Protein AF-A0A7C3A3N2-F1 (afdb_monomer_lite)

Foldseek 3Di:
DDDPPPPDDPVRVVVVVLVVCCVPVNDVVSVVVVVVVVVVCCVPVNDVVVVVVVVVVVVVCCVVPNPVVVVVVLVVVLVVCCVVPNDVRSVVVVVVVVVVVVVVVVPPD

Radius of gyration: 20.02 Å; chains: 1; bounding box: 63×30×49 Å

Structure (mmCIF, N/CA/C/O backbone):
data_AF-A0A7C3A3N2-F1
#
_entry.id   AF-A0A7C3A3N2-F1
#
loop_
_atom_site.group_PDB
_atom_site.id
_atom_site.type_symbol
_atom_site.label_atom_id
_atom_site.label_alt_id
_atom_site.label_comp_id
_atom_site.label_asym_id
_atom_site.label_entity_id
_atom_site.label_seq_id
_atom_site.pdbx_PDB_ins_code
_atom_site.Cartn_x
_atom_site.Cartn_y
_atom_site.Cartn_z
_atom_site.occupancy
_atom_site.B_iso_or_equiv
_atom_site.auth_seq_id
_atom_site.auth_comp_id
_atom_site.auth_asym_id
_atom_site.auth_atom_id
_atom_site.pdbx_PDB_model_num
ATOM 1 N N . MET A 1 1 ? -41.240 10.732 15.169 1.00 37.53 1 MET A N 1
ATOM 2 C CA . MET A 1 1 ? -40.196 11.043 14.169 1.00 37.53 1 MET A CA 1
ATOM 3 C C . MET A 1 1 ? -39.152 9.941 14.247 1.00 37.53 1 MET A C 1
ATOM 5 O O . MET A 1 1 ? -38.375 9.921 15.187 1.00 37.53 1 MET A O 1
ATOM 9 N N . THR A 1 2 ? -39.209 8.951 13.359 1.00 40.84 2 THR A N 1
ATOM 10 C CA . THR A 1 2 ? -38.221 7.863 13.309 1.00 40.84 2 THR A CA 1
ATOM 11 C C . THR A 1 2 ? -36.998 8.349 12.544 1.00 40.84 2 THR A C 1
ATOM 13 O O . THR A 1 2 ? -37.073 8.581 11.338 1.00 40.84 2 THR A O 1
ATOM 16 N N . GLU A 1 3 ? -35.891 8.550 13.258 1.00 51.66 3 GLU A N 1
ATOM 17 C CA . GLU A 1 3 ? -34.593 8.871 12.670 1.00 51.66 3 GLU A CA 1
ATOM 18 C C . GLU A 1 3 ? -34.197 7.795 11.656 1.00 51.66 3 GLU A C 1
ATOM 20 O O . GLU A 1 3 ? -33.979 6.629 11.994 1.00 51.66 3 GLU A O 1
ATOM 25 N N . GLN A 1 4 ? -34.094 8.204 10.395 1.00 51.56 4 GLN A N 1
ATOM 26 C CA . GLN A 1 4 ? -33.453 7.430 9.345 1.00 51.56 4 GLN A CA 1
ATOM 27 C C . GLN A 1 4 ? -31.971 7.303 9.715 1.00 51.56 4 GLN A C 1
ATOM 29 O O . GLN A 1 4 ? -31.167 8.188 9.418 1.00 51.56 4 GLN A O 1
ATOM 34 N N . LYS A 1 5 ? -31.592 6.216 10.398 1.00 56.72 5 LYS A N 1
ATOM 35 C CA . LYS A 1 5 ? -30.185 5.827 10.536 1.00 56.72 5 LYS A CA 1
ATOM 36 C C . LYS A 1 5 ? -29.648 5.605 9.127 1.00 56.72 5 LYS A C 1
ATOM 38 O O . LYS A 1 5 ? -29.885 4.553 8.542 1.00 56.72 5 LYS A O 1
ATOM 43 N N . GLY A 1 6 ? -28.963 6.609 8.579 1.00 61.38 6 GLY A N 1
ATOM 44 C CA . GLY A 1 6 ? -28.327 6.522 7.270 1.00 61.38 6 GLY A CA 1
ATOM 45 C C . GLY A 1 6 ? -27.503 5.240 7.197 1.00 61.38 6 GLY A C 1
ATOM 46 O O . GLY A 1 6 ? -26.583 5.041 7.994 1.00 61.38 6 GLY A O 1
ATOM 47 N N . THR A 1 7 ? -27.883 4.337 6.297 1.00 77.31 7 THR A N 1
ATOM 48 C CA . THR A 1 7 ? -27.231 3.041 6.106 1.00 77.31 7 THR A CA 1
ATOM 49 C C . THR A 1 7 ? -25.805 3.269 5.626 1.00 77.31 7 THR A C 1
ATOM 51 O O . THR A 1 7 ? -25.560 3.496 4.444 1.00 77.31 7 THR A O 1
ATOM 54 N N . MET A 1 8 ? -24.862 3.249 6.564 1.00 86.06 8 MET A N 1
ATOM 55 C CA . MET A 1 8 ? -23.437 3.372 6.285 1.00 86.06 8 MET A CA 1
ATOM 56 C C . MET A 1 8 ? -22.946 2.136 5.533 1.00 86.06 8 MET A C 1
ATOM 58 O O . MET A 1 8 ? -23.219 1.004 5.937 1.00 86.06 8 MET A O 1
ATOM 62 N N . THR A 1 9 ? -22.175 2.333 4.466 1.00 91.38 9 THR A N 1
ATOM 63 C CA . THR A 1 9 ? -21.556 1.211 3.753 1.00 91.38 9 THR A CA 1
ATOM 64 C C . THR A 1 9 ? -20.428 0.586 4.581 1.00 91.38 9 THR A C 1
ATOM 66 O O . THR A 1 9 ? -19.749 1.262 5.355 1.00 91.38 9 THR A O 1
ATOM 69 N N . VAL A 1 10 ? -20.135 -0.702 4.364 1.00 91.56 10 VAL A N 1
ATOM 70 C CA . VAL A 1 10 ? -18.993 -1.389 5.010 1.00 91.56 10 VAL A CA 1
ATOM 71 C C . VAL A 1 10 ? -17.675 -0.643 4.76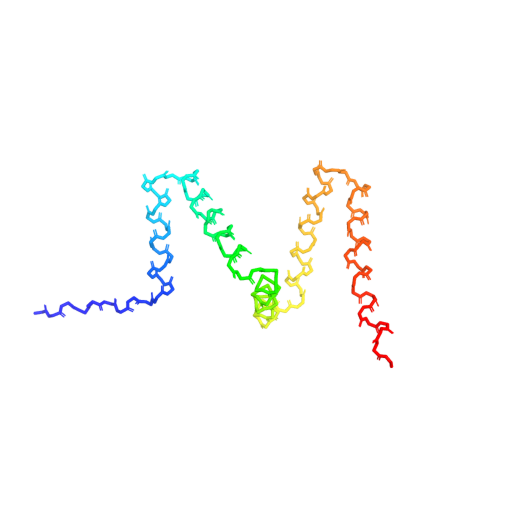1 1.00 91.56 10 VAL A C 1
ATOM 73 O O . VAL A 1 10 ? -16.820 -0.540 5.642 1.00 91.56 10 VAL A O 1
ATOM 76 N N . ARG A 1 11 ? -17.521 -0.064 3.565 1.00 87.75 11 ARG A N 1
ATOM 77 C CA . ARG A 1 11 ? -16.346 0.729 3.194 1.00 87.75 11 ARG A CA 1
ATOM 78 C C . ARG A 1 11 ? -16.232 2.009 4.021 1.00 87.75 11 ARG A C 1
ATOM 80 O O . ARG A 1 11 ? -15.132 2.354 4.455 1.00 87.75 11 ARG A O 1
ATOM 87 N N . GLU A 1 12 ? -17.337 2.717 4.224 1.00 90.31 12 GLU A N 1
ATOM 88 C CA . GLU A 1 12 ? -17.373 3.927 5.050 1.00 90.31 12 GLU A CA 1
ATOM 89 C C . GLU A 1 12 ? -17.138 3.609 6.522 1.00 90.31 12 GLU A C 1
ATOM 91 O O . GLU A 1 12 ? -16.351 4.304 7.165 1.00 90.31 12 GLU A O 1
ATOM 96 N N . ALA A 1 13 ? -17.727 2.522 7.024 1.00 92.31 13 ALA A N 1
ATOM 97 C CA . ALA A 1 13 ? -17.494 2.043 8.381 1.00 92.31 13 ALA A CA 1
ATOM 98 C C . ALA A 1 13 ? -16.009 1.729 8.611 1.00 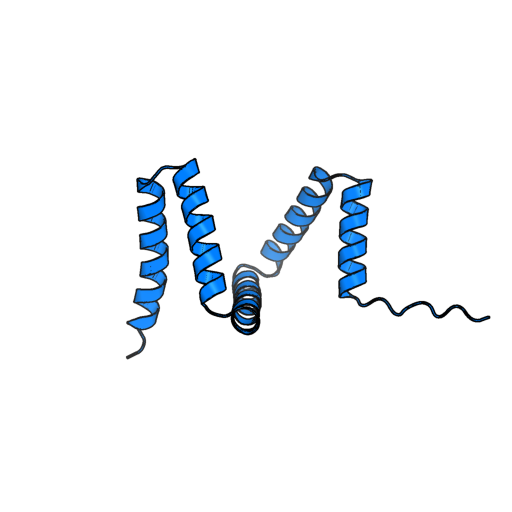92.31 13 ALA A C 1
ATOM 100 O O . ALA A 1 13 ? -15.414 2.217 9.573 1.00 92.31 13 ALA A O 1
ATOM 101 N N . GLY A 1 14 ? -15.373 1.009 7.680 1.00 90.94 14 GLY A N 1
ATOM 102 C CA . GLY A 1 14 ? -13.940 0.711 7.739 1.00 90.94 14 GLY A CA 1
ATOM 103 C C . GLY A 1 14 ? -13.067 1.969 7.708 1.00 90.94 14 GLY A C 1
ATOM 104 O O . GLY A 1 14 ? -12.145 2.106 8.513 1.00 90.94 14 GLY A O 1
ATOM 105 N N . ARG A 1 15 ? -13.383 2.932 6.828 1.00 93.06 15 ARG A N 1
ATOM 106 C CA . ARG A 1 15 ? -12.666 4.217 6.766 1.00 93.06 15 ARG A CA 1
ATOM 107 C C . ARG A 1 15 ? -12.802 4.991 8.079 1.00 93.06 15 ARG A C 1
ATOM 109 O O . ARG A 1 15 ? -11.798 5.456 8.611 1.00 93.06 15 ARG A O 1
ATOM 116 N N . LYS A 1 16 ? -14.025 5.124 8.601 1.00 93.19 16 LYS A N 1
ATOM 117 C CA . LYS A 1 16 ? -14.311 5.875 9.830 1.00 93.19 16 LYS A CA 1
ATOM 118 C C . LYS A 1 16 ? -13.646 5.231 11.047 1.00 93.19 16 LYS A C 1
ATOM 120 O O . LYS A 1 16 ? -13.042 5.943 11.844 1.00 93.19 16 LYS A O 1
ATOM 125 N N . GLY A 1 17 ? -13.683 3.902 11.148 1.00 92.81 17 GLY A N 1
ATOM 126 C CA . GLY A 1 17 ? -12.989 3.152 12.195 1.00 92.81 17 GLY A CA 1
ATOM 127 C C . GLY A 1 17 ? -11.476 3.376 12.163 1.00 92.81 17 GLY A C 1
ATOM 128 O O . GLY A 1 17 ? -10.885 3.727 13.182 1.00 92.81 17 GLY A O 1
ATOM 129 N N . GLY A 1 18 ? -10.856 3.277 10.983 1.00 92.50 18 GLY A N 1
ATOM 130 C CA . GLY A 1 18 ? -9.423 3.540 10.821 1.00 92.50 18 GLY A CA 1
ATOM 131 C C . GLY A 1 18 ? -9.028 4.971 11.200 1.00 92.50 18 GLY A C 1
ATOM 132 O O . GLY A 1 18 ? -8.057 5.169 11.933 1.00 92.50 18 GLY A O 1
ATOM 133 N N . SER A 1 19 ? -9.810 5.966 10.768 1.00 92.88 19 SER A N 1
ATOM 134 C CA . SER A 1 19 ? -9.595 7.368 11.149 1.00 92.88 19 SER A CA 1
ATOM 135 C C . SER A 1 19 ? -9.710 7.579 12.656 1.00 92.88 19 SER A C 1
ATOM 137 O O . SER A 1 19 ? -8.863 8.251 13.239 1.00 92.88 19 SER A O 1
ATOM 139 N N . ARG A 1 20 ? -10.707 6.963 13.302 1.00 94.19 20 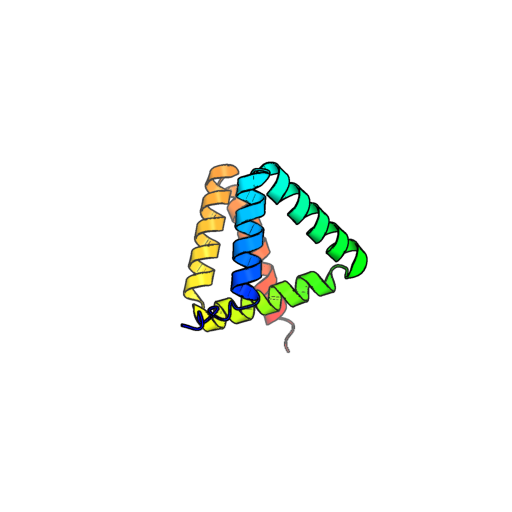ARG A N 1
ATOM 140 C CA . ARG A 1 20 ? -10.902 7.079 14.750 1.00 94.19 20 ARG A CA 1
ATOM 141 C C . ARG A 1 20 ? -9.748 6.462 15.535 1.00 94.19 20 ARG A C 1
ATOM 143 O O . ARG A 1 20 ? -9.285 7.064 16.494 1.00 94.19 20 ARG A O 1
ATOM 150 N N . VAL A 1 21 ? -9.240 5.304 15.112 1.00 92.56 21 VAL A N 1
ATOM 151 C CA . VAL A 1 21 ? -8.061 4.680 15.736 1.00 92.56 21 VAL A CA 1
ATOM 152 C C . VAL A 1 21 ? -6.826 5.569 15.590 1.00 92.56 21 VAL A C 1
ATOM 154 O O . VAL A 1 21 ? -6.084 5.750 16.551 1.00 92.56 21 VAL A O 1
ATOM 157 N N . LYS A 1 22 ? -6.619 6.165 14.410 1.00 93.69 2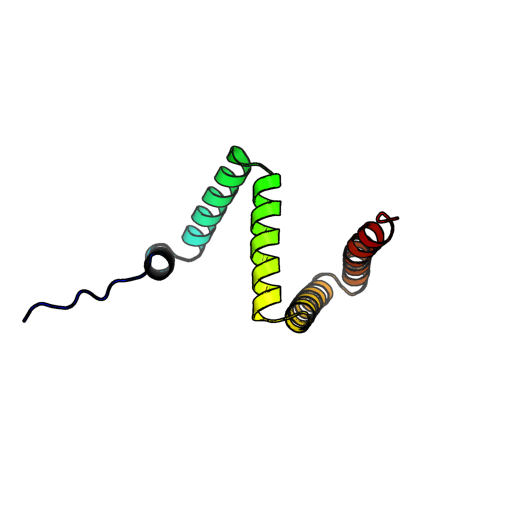2 LYS A N 1
ATOM 158 C CA . LYS A 1 22 ? -5.512 7.102 14.183 1.00 93.69 22 LYS A CA 1
ATOM 159 C C . LYS A 1 22 ? -5.620 8.354 15.061 1.00 93.69 22 LYS A C 1
ATOM 161 O O . LYS A 1 22 ? -4.597 8.845 15.521 1.00 93.69 22 LYS A O 1
ATOM 166 N N . GLU A 1 23 ? -6.827 8.868 15.272 1.00 94.88 23 GLU A N 1
ATOM 167 C CA . GLU A 1 23 ? -7.080 10.028 16.133 1.00 94.88 23 GLU A CA 1
ATOM 168 C C . GLU A 1 23 ? -6.860 9.704 17.616 1.00 94.88 23 GLU A C 1
ATOM 170 O O . GLU A 1 23 ? -6.210 10.470 18.318 1.00 94.88 23 GLU A O 1
ATOM 175 N N . LEU A 1 24 ? -7.347 8.549 18.076 1.00 95.25 24 LEU A N 1
ATOM 176 C CA . LEU A 1 24 ? -7.261 8.132 19.477 1.00 95.25 24 LEU A CA 1
ATOM 177 C C . LEU A 1 24 ? -5.853 7.722 19.910 1.00 95.25 24 LEU A C 1
ATOM 179 O O . LEU A 1 24 ? -5.412 8.077 20.997 1.00 95.25 24 LEU A O 1
ATOM 183 N N . TYR A 1 25 ? -5.166 6.938 19.079 1.00 93.31 25 TYR A N 1
ATOM 184 C CA . TYR A 1 25 ? -3.907 6.283 19.449 1.00 93.31 25 TYR A CA 1
ATOM 185 C C . TYR A 1 25 ? -2.699 6.824 18.674 1.00 93.31 25 TYR A C 1
ATOM 187 O O . TYR A 1 25 ? -1.564 6.395 18.884 1.00 93.31 25 TYR A O 1
ATOM 195 N N . GLY A 1 26 ? -2.930 7.767 17.762 1.00 95.31 26 GLY A N 1
ATOM 196 C CA . GLY A 1 26 ? -1.890 8.408 16.974 1.00 95.31 26 GLY A CA 1
ATOM 197 C C . GLY A 1 26 ? -1.428 7.611 15.752 1.00 95.31 26 GLY A C 1
ATOM 198 O O . GLY A 1 26 ? -1.806 6.463 15.489 1.00 95.31 26 GLY A O 1
ATOM 199 N N . LEU A 1 27 ? -0.564 8.264 14.970 1.00 93.38 27 LEU A N 1
ATOM 200 C CA . LEU A 1 27 ? -0.036 7.727 13.716 1.00 93.38 27 LEU A CA 1
ATOM 201 C C . LEU A 1 27 ? 0.839 6.486 13.932 1.00 93.38 27 LEU A C 1
ATOM 203 O O . LEU A 1 27 ? 0.758 5.553 13.136 1.00 93.38 27 LEU A O 1
ATOM 207 N N . GLU A 1 28 ? 1.669 6.471 14.977 1.00 94.00 28 GLU A N 1
ATOM 208 C CA . GLU A 1 28 ? 2.579 5.351 15.236 1.00 94.00 28 GLU A CA 1
ATOM 209 C C . GLU A 1 28 ? 1.788 4.074 15.534 1.00 94.00 28 GLU A C 1
ATOM 211 O O . GLU A 1 28 ? 1.998 3.051 14.886 1.00 94.00 28 GLU A O 1
ATOM 216 N N . HIS A 1 29 ? 0.780 4.154 16.409 1.00 93.94 29 HIS A N 1
ATOM 217 C CA . HIS A 1 29 ? -0.094 3.021 16.703 1.00 93.94 29 HIS A CA 1
ATOM 218 C C . HIS A 1 29 ? -0.805 2.509 15.445 1.00 93.94 29 HIS A C 1
ATOM 220 O O . HIS A 1 29 ? -0.778 1.311 15.161 1.00 93.94 29 HIS A O 1
ATOM 226 N N . TYR A 1 30 ? -1.368 3.415 14.638 1.00 93.12 30 TYR A N 1
ATOM 227 C CA . TYR A 1 30 ? -2.021 3.057 13.379 1.00 93.12 30 TYR A CA 1
ATOM 228 C C . TYR A 1 30 ? -1.073 2.320 12.411 1.00 93.12 30 TYR A C 1
ATOM 230 O O . TYR A 1 30 ? -1.453 1.336 11.770 1.00 93.12 30 TYR A O 1
ATOM 238 N N . ARG A 1 31 ? 0.191 2.754 12.320 1.00 93.50 31 ARG A N 1
ATOM 239 C CA . ARG A 1 31 ? 1.213 2.082 11.500 1.00 93.50 31 ARG A CA 1
ATOM 240 C C . ARG A 1 31 ? 1.570 0.707 12.056 1.00 93.50 31 ARG A C 1
ATOM 242 O O . ARG A 1 31 ? 1.702 -0.232 11.269 1.00 93.50 31 ARG A O 1
ATOM 249 N N . GLN A 1 32 ? 1.696 0.571 13.376 1.00 94.94 32 GLN A N 1
ATOM 250 C CA . GLN A 1 32 ? 2.021 -0.705 14.018 1.00 94.94 32 GLN A CA 1
ATOM 251 C C . GLN A 1 32 ? 0.931 -1.753 13.787 1.00 94.94 32 GLN A C 1
ATOM 253 O O . GLN A 1 32 ? 1.244 -2.865 13.358 1.00 94.94 32 GLN A O 1
ATOM 258 N N . ILE A 1 33 ? -0.345 -1.405 13.982 1.00 93.31 33 ILE A N 1
ATOM 259 C CA . ILE A 1 33 ? -1.449 -2.352 13.757 1.00 93.31 33 ILE A CA 1
ATOM 260 C C . ILE A 1 33 ? -1.568 -2.746 12.280 1.00 93.31 33 ILE A C 1
ATOM 262 O O . ILE A 1 33 ? -1.776 -3.920 11.976 1.00 93.31 33 ILE A O 1
ATOM 266 N N . GLY A 1 34 ? -1.342 -1.807 11.354 1.00 92.44 34 GLY A N 1
ATOM 267 C CA . GLY A 1 34 ? -1.323 -2.103 9.921 1.00 92.44 34 GLY A CA 1
ATOM 268 C C . GLY A 1 34 ? -0.178 -3.044 9.543 1.00 92.44 34 GLY A C 1
ATOM 269 O O . GLY A 1 34 ? -0.378 -4.010 8.806 1.00 92.44 34 GLY A O 1
ATOM 270 N N . LYS A 1 35 ? 1.020 -2.815 10.097 1.00 94.31 35 LYS A N 1
ATOM 271 C CA . LYS A 1 35 ? 2.186 -3.686 9.896 1.00 94.31 35 LYS A CA 1
ATOM 272 C C . LYS A 1 35 ? 1.956 -5.082 10.474 1.00 94.31 35 LYS A C 1
ATOM 274 O O . LYS A 1 35 ? 2.313 -6.061 9.823 1.00 94.31 35 LYS A O 1
ATOM 279 N N . LYS A 1 36 ? 1.354 -5.174 11.664 1.00 94.56 36 LYS A N 1
ATOM 280 C CA . LYS A 1 36 ? 1.002 -6.449 12.300 1.00 94.56 36 LYS A CA 1
ATOM 281 C C . LYS A 1 36 ? 0.017 -7.232 11.434 1.00 94.56 36 LYS A C 1
ATOM 283 O O . LYS A 1 36 ? 0.317 -8.366 11.086 1.00 94.56 36 LYS A O 1
ATOM 288 N N . GLY A 1 37 ? -1.078 -6.605 10.998 1.00 91.38 37 GLY A N 1
ATOM 289 C CA . GLY A 1 37 ? -2.060 -7.248 10.119 1.00 91.38 37 GLY A CA 1
ATOM 290 C C . GLY A 1 37 ? -1.454 -7.719 8.795 1.00 91.38 37 GLY A C 1
ATOM 291 O O . GLY A 1 37 ? -1.687 -8.848 8.377 1.00 91.38 37 GLY A O 1
ATOM 292 N N . GLY A 1 38 ? -0.611 -6.893 8.166 1.00 91.50 38 GLY A N 1
ATOM 293 C CA . GLY A 1 38 ? 0.096 -7.276 6.941 1.00 91.50 38 GLY A CA 1
ATOM 294 C C . GLY A 1 38 ? 1.048 -8.461 7.130 1.00 91.50 38 GLY A C 1
ATOM 295 O O . GLY A 1 38 ? 1.135 -9.309 6.246 1.00 91.50 38 GLY A O 1
ATOM 296 N N . ARG A 1 39 ? 1.736 -8.544 8.278 1.00 91.81 39 ARG A N 1
ATOM 297 C CA . ARG A 1 39 ? 2.613 -9.676 8.608 1.00 91.81 39 ARG A CA 1
ATOM 298 C C . ARG A 1 39 ? 1.814 -10.958 8.808 1.00 91.81 39 ARG A C 1
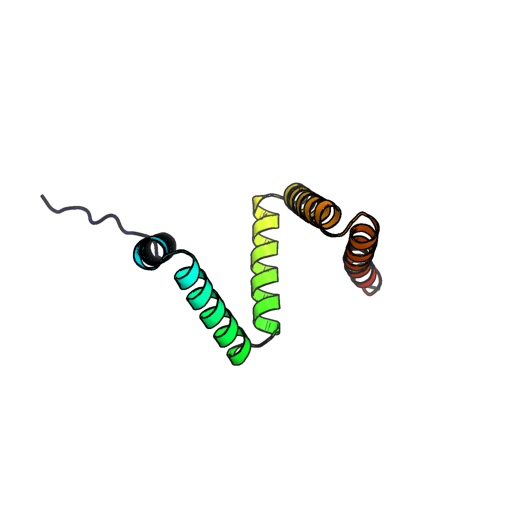ATOM 300 O O . ARG A 1 39 ? 2.139 -11.942 8.161 1.00 91.81 39 ARG A O 1
ATOM 307 N N . THR A 1 40 ? 0.744 -10.908 9.597 1.00 93.06 40 THR A N 1
ATOM 308 C CA . THR A 1 40 ? -0.142 -12.061 9.806 1.00 93.06 40 THR A CA 1
ATOM 309 C C . THR A 1 40 ? -0.695 -12.578 8.478 1.00 93.06 40 THR A C 1
ATOM 311 O O . THR A 1 40 ? -0.593 -13.762 8.187 1.00 93.06 40 THR A O 1
ATOM 314 N N . LEU A 1 41 ? -1.170 -11.686 7.602 1.00 90.44 41 LEU A N 1
ATOM 315 C CA . LEU A 1 41 ? -1.622 -12.060 6.256 1.00 90.44 41 LEU A CA 1
ATOM 316 C C . LEU A 1 41 ? -0.513 -12.685 5.399 1.00 90.44 41 LEU A C 1
ATOM 318 O O . LEU A 1 41 ? -0.788 -13.592 4.618 1.00 90.44 41 LEU A O 1
ATOM 322 N N . ALA A 1 42 ? 0.727 -12.207 5.516 1.00 89.19 42 ALA A N 1
ATOM 323 C CA . ALA A 1 42 ? 1.868 -12.782 4.805 1.00 89.19 42 ALA A CA 1
ATOM 324 C C . ALA A 1 42 ? 2.238 -14.174 5.319 1.00 89.19 42 ALA A C 1
ATOM 326 O O . ALA A 1 42 ? 2.577 -15.031 4.507 1.00 89.19 42 ALA A O 1
ATOM 327 N N . GLU A 1 43 ? 2.136 -14.400 6.625 1.00 92.06 43 GLU A N 1
ATOM 328 C CA . GLU A 1 43 ? 2.364 -15.702 7.252 1.00 92.06 43 GLU A CA 1
ATOM 329 C C . GLU A 1 43 ? 1.262 -16.703 6.875 1.00 92.06 43 GLU A C 1
ATOM 331 O O . GLU A 1 43 ? 1.568 -17.828 6.497 1.00 92.06 43 GLU A O 1
ATOM 336 N N . GLU A 1 44 ? -0.009 -16.290 6.891 1.00 93.44 44 GLU A N 1
ATOM 337 C CA . GLU A 1 44 ? -1.142 -17.184 6.613 1.00 93.44 44 GLU A CA 1
ATOM 338 C C . GLU A 1 44 ? -1.374 -17.460 5.124 1.00 93.44 44 GLU A C 1
ATOM 340 O O . GLU A 1 44 ? -1.745 -18.567 4.737 1.00 93.44 44 GLU A O 1
ATOM 345 N N . ARG A 1 45 ? -1.246 -16.437 4.271 1.00 91.69 45 ARG A N 1
ATOM 346 C CA . ARG A 1 45 ? -1.656 -16.513 2.856 1.00 91.69 45 ARG A CA 1
ATOM 347 C C . ARG A 1 45 ? -0.485 -16.533 1.883 1.00 91.69 45 ARG A C 1
ATOM 349 O O . ARG A 1 45 ? -0.680 -16.808 0.698 1.00 91.69 45 ARG A O 1
ATOM 356 N N . GLY A 1 46 ? 0.718 -16.234 2.363 1.00 91.38 46 GLY A N 1
ATOM 357 C CA . GLY A 1 46 ? 1.930 -16.258 1.561 1.00 91.38 46 GLY A CA 1
ATOM 358 C C . GLY A 1 46 ? 1.956 -15.227 0.430 1.00 91.38 46 GLY A C 1
ATOM 359 O O . GLY A 1 46 ? 1.162 -14.287 0.346 1.00 91.38 46 GLY A O 1
ATOM 360 N N . ARG A 1 47 ? 2.929 -15.403 -0.465 1.00 88.50 47 ARG A N 1
ATOM 361 C CA . ARG A 1 47 ? 3.255 -14.450 -1.534 1.00 88.50 47 ARG A CA 1
ATOM 362 C C . ARG A 1 47 ? 2.156 -14.311 -2.588 1.00 88.50 47 ARG A C 1
ATOM 364 O O . ARG A 1 47 ? 1.878 -13.194 -3.026 1.00 88.50 47 ARG A O 1
ATOM 371 N N . GLU A 1 48 ? 1.542 -15.424 -2.978 1.00 89.06 48 GLU A N 1
ATOM 372 C CA . GLU A 1 48 ? 0.552 -15.477 -4.062 1.00 89.06 48 GLU A CA 1
ATOM 373 C C . GLU A 1 48 ? -0.661 -14.593 -3.770 1.00 89.06 48 GLU A C 1
ATOM 375 O O . GLU A 1 48 ? -1.166 -13.897 -4.651 1.00 89.06 48 GLU A O 1
ATOM 380 N N . PHE A 1 49 ? -1.069 -14.518 -2.503 1.00 91.19 49 PHE A N 1
ATOM 381 C CA . PHE A 1 49 ? -2.133 -13.622 -2.074 1.00 91.19 49 PHE A CA 1
ATOM 382 C C . PHE A 1 49 ? -1.806 -12.151 -2.354 1.00 91.19 49 PHE A C 1
ATOM 384 O O . PHE A 1 49 ? -2.637 -11.429 -2.908 1.00 91.19 49 PHE A O 1
ATOM 391 N N . PHE A 1 50 ? -0.586 -11.706 -2.039 1.00 87.44 50 PHE A N 1
ATOM 392 C CA . PHE A 1 50 ? -0.161 -10.326 -2.286 1.00 87.44 50 PHE A CA 1
ATOM 393 C C . PHE A 1 50 ? -0.035 -10.009 -3.777 1.00 87.44 50 PHE A C 1
ATOM 395 O O . PHE A 1 50 ? -0.379 -8.903 -4.204 1.00 87.44 50 PHE A O 1
ATOM 402 N N . ILE A 1 51 ? 0.407 -10.982 -4.576 1.00 88.75 51 ILE A N 1
ATOM 403 C CA . ILE A 1 51 ? 0.421 -10.862 -6.036 1.00 88.75 51 ILE A CA 1
ATOM 404 C C . ILE A 1 51 ? -1.012 -10.673 -6.548 1.00 88.75 51 ILE A C 1
ATOM 406 O O . ILE A 1 51 ? -1.278 -9.709 -7.268 1.00 88.75 51 ILE A O 1
ATOM 410 N N . ALA A 1 52 ? -1.949 -11.519 -6.117 1.00 90.56 52 ALA A N 1
ATOM 411 C CA . ALA A 1 52 ? -3.338 -11.474 -6.560 1.00 90.56 52 ALA A 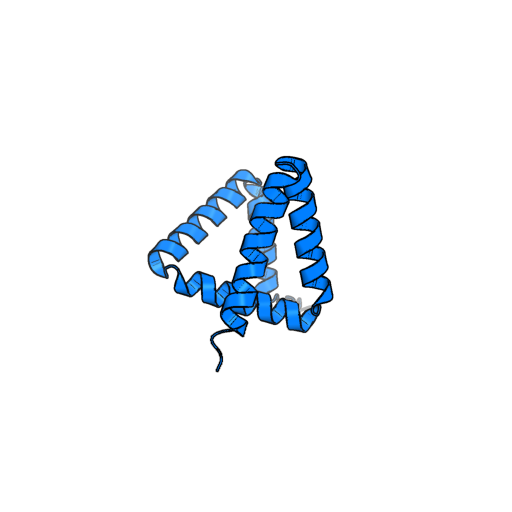CA 1
ATOM 412 C C . ALA A 1 52 ? -4.043 -10.159 -6.182 1.00 90.56 52 ALA A C 1
ATOM 414 O O . ALA A 1 52 ? -4.693 -9.538 -7.028 1.00 90.56 52 ALA A O 1
ATOM 415 N N . ILE A 1 53 ? -3.912 -9.685 -4.936 1.00 89.88 53 ILE A N 1
ATOM 416 C CA . ILE A 1 53 ? -4.523 -8.405 -4.529 1.00 89.88 53 ILE A CA 1
ATOM 417 C C . ILE A 1 53 ? -3.863 -7.212 -5.232 1.00 89.88 53 ILE A C 1
ATOM 419 O O . ILE A 1 53 ? -4.556 -6.260 -5.593 1.00 89.88 53 ILE A O 1
ATOM 423 N N . GLY A 1 54 ? -2.550 -7.272 -5.484 1.00 87.19 54 GLY A N 1
ATOM 424 C CA . GLY A 1 54 ? -1.826 -6.246 -6.232 1.00 87.19 54 GLY A CA 1
ATOM 425 C C . GLY A 1 54 ? -2.296 -6.162 -7.683 1.00 87.19 54 GLY A C 1
ATOM 426 O O . GLY A 1 54 ? -2.567 -5.070 -8.183 1.00 87.19 54 GLY A O 1
ATOM 427 N N . GLN A 1 55 ? -2.478 -7.311 -8.338 1.00 88.44 55 GLN A N 1
ATOM 428 C CA . GLN A 1 55 ? -3.038 -7.394 -9.689 1.00 88.44 55 GLN A CA 1
ATOM 429 C C . GLN A 1 55 ? -4.470 -6.854 -9.747 1.00 88.44 55 GLN A C 1
ATOM 431 O O . GLN A 1 55 ? -4.767 -6.033 -10.613 1.00 88.44 55 GLN A O 1
ATOM 436 N N . LYS A 1 56 ? -5.342 -7.240 -8.803 1.00 90.19 56 LYS A N 1
ATOM 437 C CA . LYS A 1 56 ? -6.723 -6.726 -8.723 1.00 90.19 56 LYS A CA 1
ATOM 438 C C . LYS A 1 56 ? -6.759 -5.205 -8.550 1.00 90.19 56 LYS A C 1
ATOM 440 O O . LYS A 1 56 ? -7.509 -4.525 -9.249 1.00 90.19 56 LYS A O 1
ATOM 445 N N . GLY A 1 57 ? -5.926 -4.665 -7.659 1.00 86.31 57 GLY A N 1
ATOM 446 C CA . GLY A 1 57 ? -5.812 -3.221 -7.446 1.00 86.31 57 GLY A CA 1
ATOM 447 C C . GLY A 1 57 ? -5.305 -2.484 -8.687 1.00 86.31 57 GLY A C 1
ATOM 448 O O . GLY A 1 57 ? -5.897 -1.487 -9.099 1.00 86.31 57 GLY A O 1
ATOM 449 N N . GLY A 1 58 ? -4.255 -3.005 -9.327 1.00 85.44 58 GLY A N 1
ATOM 450 C CA . GLY A 1 58 ? -3.703 -2.439 -10.559 1.00 85.44 58 GLY A CA 1
ATOM 451 C C . GLY A 1 58 ? -4.691 -2.477 -11.728 1.00 85.44 58 GLY A C 1
ATOM 452 O O . GLY A 1 58 ? -4.836 -1.486 -12.439 1.00 85.44 58 GLY A O 1
ATOM 453 N N . ALA A 1 59 ? -5.422 -3.581 -11.895 1.00 85.56 59 ALA A N 1
ATOM 454 C CA . ALA A 1 59 ? -6.456 -3.703 -12.918 1.00 85.56 59 ALA A CA 1
ATOM 455 C C . ALA A 1 59 ? -7.562 -2.657 -12.724 1.00 85.56 59 ALA A C 1
ATOM 457 O O . ALA A 1 59 ? -7.953 -2.007 -13.693 1.00 85.56 59 ALA A O 1
ATOM 458 N N . ARG A 1 60 ? -8.009 -2.426 -11.479 1.00 86.25 60 ARG A N 1
ATOM 459 C CA . ARG A 1 60 ? -9.000 -1.379 -11.201 1.00 86.25 60 ARG A CA 1
ATOM 460 C C . ARG A 1 60 ? -8.482 0.034 -11.401 1.00 86.25 60 ARG A C 1
ATOM 462 O O . ARG A 1 60 ? -9.216 0.851 -11.939 1.00 86.25 60 ARG A O 1
ATOM 469 N N . LEU A 1 61 ? -7.238 0.331 -11.028 1.00 82.38 61 LEU A N 1
ATOM 470 C CA . LEU A 1 61 ? -6.654 1.642 -11.333 1.00 82.38 61 LEU A CA 1
ATOM 471 C C . LEU A 1 61 ? -6.562 1.882 -12.846 1.00 82.38 61 LEU A C 1
ATOM 473 O O . LEU A 1 61 ? -6.798 2.997 -13.297 1.00 82.38 61 LEU A O 1
ATOM 477 N N . ARG A 1 62 ? -6.237 0.847 -13.631 1.00 81.56 62 ARG A N 1
ATOM 478 C CA . ARG A 1 62 ? -6.169 0.945 -15.098 1.00 81.56 62 ARG A CA 1
ATOM 479 C C . ARG A 1 62 ? -7.532 1.230 -15.705 1.00 81.56 62 ARG A C 1
ATOM 481 O O . ARG A 1 62 ? -7.620 2.067 -16.592 1.00 81.56 62 ARG A O 1
ATOM 488 N N . ASP A 1 63 ? -8.555 0.549 -15.213 1.00 84.62 63 ASP A N 1
ATOM 489 C CA . ASP A 1 63 ? -9.941 0.744 -15.628 1.00 84.62 63 ASP A CA 1
ATOM 490 C C . ASP A 1 63 ? -10.450 2.159 -15.296 1.00 84.62 63 ASP A C 1
ATOM 492 O O . ASP A 1 63 ? -11.071 2.803 -16.130 1.00 84.62 63 ASP A O 1
ATOM 496 N N . LEU A 1 64 ? -10.108 2.684 -14.113 1.00 85.62 64 LEU A N 1
ATOM 497 C CA . LEU A 1 64 ? -10.580 3.995 -13.652 1.00 85.62 64 LEU A CA 1
ATOM 498 C C . LEU A 1 64 ? -9.799 5.191 -14.214 1.00 85.62 64 LEU A C 1
ATOM 500 O O . LEU A 1 64 ? -10.365 6.273 -14.358 1.00 85.62 64 LEU A O 1
ATOM 504 N N . HIS A 1 65 ? -8.492 5.050 -14.441 1.00 84.12 65 HIS A N 1
ATOM 505 C CA . HIS A 1 65 ? -7.603 6.191 -14.701 1.00 84.12 65 HIS A CA 1
ATOM 506 C C . HIS A 1 65 ? -6.718 6.040 -15.944 1.00 84.12 65 HIS A C 1
ATOM 508 O O . HIS A 1 65 ? -5.979 6.963 -16.288 1.00 84.12 65 HIS A O 1
ATOM 514 N N . GLY A 1 66 ? -6.776 4.895 -16.628 1.00 83.12 66 GLY A N 1
ATOM 515 C CA . GLY A 1 66 ? -6.021 4.664 -17.853 1.00 83.12 66 GLY A CA 1
ATOM 516 C C . GLY A 1 66 ? -4.494 4.597 -17.665 1.00 83.12 66 GLY A C 1
ATOM 517 O O . GLY A 1 66 ? -3.972 4.619 -16.545 1.00 83.12 66 GLY A O 1
ATOM 518 N N . PRO A 1 67 ? -3.739 4.466 -18.770 1.00 77.25 67 PRO A N 1
ATOM 519 C CA . PRO A 1 67 ? -2.283 4.287 -18.745 1.00 77.25 67 PRO A CA 1
ATOM 520 C C . PRO A 1 67 ? -1.510 5.537 -18.290 1.00 77.25 67 PRO A C 1
ATOM 522 O O . PRO A 1 67 ? -0.459 5.405 -17.657 1.00 77.25 67 PRO A O 1
ATOM 525 N N . GLU A 1 68 ? -2.046 6.731 -18.551 1.00 81.69 68 GLU A N 1
ATOM 526 C CA . GLU A 1 68 ? -1.475 8.034 -18.169 1.00 81.69 68 GLU A CA 1
ATOM 527 C C . GLU A 1 68 ? -1.229 8.126 -16.656 1.00 81.69 68 GLU A C 1
ATOM 529 O O . GLU A 1 68 ? -0.173 8.564 -16.196 1.00 81.69 68 GLU A O 1
ATOM 534 N N . HIS A 1 69 ? -2.169 7.615 -15.860 1.00 82.31 69 HIS A N 1
ATOM 535 C CA . HIS A 1 69 ? -2.073 7.617 -14.405 1.00 82.31 69 HIS A CA 1
ATOM 536 C C . HIS A 1 69 ? -0.896 6.779 -13.888 1.00 82.31 69 HIS A C 1
ATOM 538 O O . HIS A 1 69 ? -0.169 7.198 -12.985 1.00 82.31 69 HIS A O 1
ATOM 544 N N . PHE A 1 70 ? -0.640 5.620 -14.499 1.00 77.06 70 PHE A N 1
ATOM 545 C CA . PHE A 1 70 ? 0.522 4.799 -14.150 1.00 77.06 70 PHE A CA 1
ATOM 546 C C . PHE A 1 70 ? 1.834 5.456 -14.568 1.00 77.06 70 PHE A C 1
ATOM 548 O O . PHE A 1 70 ? 2.818 5.361 -13.833 1.00 77.06 70 PHE A O 1
ATOM 555 N N . ALA A 1 71 ? 1.856 6.135 -15.717 1.00 81.75 71 ALA A N 1
ATOM 556 C CA . ALA A 1 71 ? 3.023 6.889 -16.157 1.00 81.75 71 ALA A CA 1
ATOM 557 C C . ALA A 1 71 ? 3.336 8.044 -15.191 1.00 81.75 71 ALA A C 1
ATOM 559 O O . ALA A 1 71 ? 4.496 8.233 -14.821 1.00 81.75 71 ALA A O 1
ATOM 560 N N . ALA A 1 72 ? 2.314 8.762 -14.718 1.00 84.88 72 ALA A N 1
ATOM 561 C CA . ALA A 1 72 ? 2.458 9.836 -13.739 1.00 84.88 72 ALA A CA 1
ATOM 562 C C . ALA A 1 72 ? 2.966 9.324 -12.380 1.00 84.88 72 ALA A C 1
ATOM 564 O O . ALA A 1 72 ? 3.930 9.869 -11.838 1.00 84.88 72 ALA A O 1
ATOM 565 N N . ILE A 1 73 ? 2.384 8.241 -11.848 1.00 84.31 73 ILE A N 1
ATOM 566 C CA . ILE A 1 73 ? 2.850 7.623 -10.593 1.00 84.31 73 ILE A CA 1
ATOM 567 C C . ILE A 1 73 ? 4.284 7.103 -10.741 1.00 84.31 73 ILE A C 1
ATOM 569 O O . ILE A 1 73 ? 5.111 7.317 -9.853 1.00 84.31 73 ILE A O 1
ATOM 573 N N . GLY A 1 74 ? 4.595 6.446 -11.862 1.00 81.75 74 GLY A N 1
ATOM 574 C CA . GLY A 1 74 ? 5.935 5.942 -12.155 1.00 81.75 74 GLY A CA 1
ATOM 575 C C . GLY A 1 74 ? 6.974 7.059 -12.224 1.00 81.75 74 GLY A C 1
ATOM 576 O O . GLY A 1 74 ? 8.036 6.942 -11.612 1.00 81.75 74 GLY A O 1
ATOM 577 N N . ARG A 1 75 ? 6.645 8.169 -12.897 1.00 84.31 75 ARG A N 1
ATOM 578 C CA . ARG A 1 75 ? 7.497 9.363 -12.982 1.00 84.31 75 ARG A CA 1
ATOM 579 C C . ARG A 1 75 ? 7.745 9.963 -11.604 1.00 84.31 75 ARG A C 1
ATOM 581 O O . ARG A 1 75 ? 8.897 10.089 -11.207 1.00 84.31 75 ARG A O 1
ATOM 588 N N . LYS A 1 76 ? 6.680 10.202 -10.836 1.00 86.94 76 LYS A N 1
ATOM 589 C CA . LYS A 1 76 ? 6.767 10.777 -9.489 1.00 86.94 76 LYS A CA 1
ATOM 590 C C . LYS A 1 76 ? 7.591 9.907 -8.535 1.00 86.94 76 LYS A C 1
ATOM 592 O O . LYS A 1 76 ? 8.425 10.414 -7.789 1.00 86.94 76 LYS A O 1
ATOM 597 N N . GLY A 1 77 ? 7.384 8.588 -8.563 1.00 82.69 77 GLY A N 1
ATOM 598 C CA . GLY A 1 77 ? 8.182 7.645 -7.772 1.00 82.69 77 GLY A CA 1
ATOM 599 C C . GLY A 1 77 ? 9.652 7.623 -8.200 1.00 82.69 77 GLY A C 1
ATOM 600 O O . GLY A 1 77 ? 10.550 7.528 -7.363 1.00 82.69 77 GLY A O 1
ATOM 601 N N . GLY A 1 78 ? 9.895 7.768 -9.500 1.00 83.12 78 GLY A N 1
ATOM 602 C CA . GLY A 1 78 ? 11.222 7.890 -10.075 1.00 83.12 78 GLY A CA 1
ATOM 603 C C . GLY A 1 78 ? 11.974 9.142 -9.645 1.00 83.12 78 GLY A C 1
ATOM 604 O O . GLY A 1 78 ? 13.111 9.052 -9.187 1.00 83.12 78 GLY A O 1
ATOM 605 N N . GLU A 1 79 ? 11.322 10.298 -9.730 1.00 84.88 79 GLU A N 1
ATOM 606 C CA . GLU A 1 79 ? 11.862 11.586 -9.292 1.00 84.88 79 GLU A CA 1
ATOM 607 C C . GLU A 1 79 ? 12.184 11.580 -7.796 1.00 84.88 79 GLU A C 1
ATOM 609 O O . GLU A 1 79 ? 13.269 12.007 -7.404 1.00 84.88 79 GLU A O 1
ATOM 614 N N . ALA A 1 80 ? 11.309 11.000 -6.966 1.00 84.69 80 ALA A N 1
ATOM 615 C CA . ALA A 1 80 ? 11.568 10.835 -5.537 1.00 84.69 80 ALA A CA 1
ATOM 616 C C . ALA A 1 80 ? 12.805 9.957 -5.264 1.00 84.69 80 ALA A C 1
ATOM 618 O O . ALA A 1 80 ? 13.628 10.288 -4.409 1.00 84.69 80 ALA A O 1
ATOM 619 N N . MET A 1 81 ? 12.975 8.856 -6.007 1.00 80.12 81 MET A N 1
ATOM 620 C CA . MET A 1 81 ? 14.166 8.008 -5.884 1.00 80.12 81 MET A CA 1
ATOM 621 C C . MET A 1 81 ? 15.432 8.694 -6.395 1.00 80.12 81 MET A C 1
ATOM 623 O O . MET A 1 81 ? 16.477 8.570 -5.759 1.00 80.12 81 MET A O 1
ATOM 627 N N . LYS A 1 82 ? 15.346 9.446 -7.498 1.00 83.69 82 LYS A N 1
ATOM 628 C CA . LYS A 1 82 ? 16.458 10.248 -8.023 1.00 83.69 82 LYS A CA 1
ATOM 629 C C . LYS A 1 82 ? 16.894 11.310 -7.014 1.00 83.69 82 LYS A C 1
ATOM 631 O O . LYS A 1 82 ? 18.089 11.471 -6.800 1.00 83.69 82 LYS A O 1
ATOM 636 N N . ALA A 1 83 ? 15.948 11.994 -6.373 1.00 85.75 83 ALA A N 1
ATOM 637 C CA . ALA A 1 83 ? 16.243 12.995 -5.352 1.00 85.75 83 ALA A CA 1
ATOM 638 C C . ALA A 1 83 ? 16.924 12.384 -4.116 1.00 85.75 83 ALA A C 1
ATOM 640 O O . ALA A 1 83 ? 17.818 12.994 -3.542 1.00 85.75 83 ALA A O 1
ATOM 641 N N . LYS A 1 84 ? 16.524 11.170 -3.717 1.00 87.31 84 LYS A N 1
ATOM 642 C CA . LYS A 1 84 ? 17.041 10.519 -2.505 1.00 87.31 84 LYS A CA 1
ATOM 643 C C . LYS A 1 84 ? 18.362 9.767 -2.704 1.00 87.31 84 LYS A C 1
ATOM 645 O O . LYS A 1 84 ? 19.168 9.717 -1.783 1.00 87.31 84 LYS A O 1
ATOM 650 N N . TYR A 1 85 ? 18.563 9.145 -3.866 1.00 85.44 85 TYR A N 1
ATOM 651 C CA . TYR A 1 85 ? 19.672 8.210 -4.113 1.00 85.44 85 TYR A CA 1
ATOM 652 C C . TYR A 1 85 ? 20.508 8.549 -5.356 1.00 85.44 85 TYR A C 1
ATOM 654 O O . TYR A 1 85 ? 21.430 7.811 -5.699 1.00 85.44 85 TYR A O 1
ATOM 662 N N . GLY A 1 86 ? 20.192 9.647 -6.043 1.00 84.31 86 GLY A N 1
ATOM 663 C CA . GLY A 1 86 ? 20.905 10.095 -7.231 1.00 84.31 86 GLY A CA 1
ATOM 664 C C . GLY A 1 86 ? 20.456 9.427 -8.544 1.00 84.31 86 GLY A C 1
ATOM 665 O O . GLY A 1 86 ? 19.671 8.469 -8.558 1.00 84.31 86 GLY A O 1
ATOM 666 N N . PRO A 1 87 ? 20.940 9.949 -9.686 1.00 78.50 87 PRO A N 1
ATOM 667 C CA . PRO A 1 87 ? 20.527 9.520 -11.025 1.00 78.50 87 PRO A CA 1
ATOM 668 C C . PRO A 1 87 ? 20.937 8.081 -11.374 1.00 78.50 87 PRO A C 1
ATOM 670 O O . PRO A 1 87 ? 20.188 7.392 -12.069 1.00 78.50 87 PRO A O 1
ATOM 673 N N . ASP A 1 88 ? 22.067 7.596 -10.856 1.00 79.69 88 ASP A N 1
ATOM 674 C CA . ASP A 1 88 ? 22.569 6.237 -11.105 1.00 79.69 88 ASP A CA 1
ATOM 675 C C . ASP A 1 88 ? 21.638 5.153 -10.547 1.00 79.69 88 ASP A C 1
ATOM 677 O O . ASP A 1 88 ? 21.269 4.192 -11.234 1.00 79.69 88 ASP A O 1
ATOM 681 N N . TYR A 1 89 ? 21.177 5.347 -9.308 1.00 77.75 89 TYR A N 1
ATOM 682 C CA . TYR A 1 89 ? 20.220 4.450 -8.671 1.00 77.75 89 TYR A CA 1
ATOM 683 C C . TYR A 1 89 ? 18.897 4.412 -9.446 1.00 77.75 89 TYR A C 1
ATOM 685 O O . TYR A 1 89 ? 18.360 3.329 -9.704 1.00 77.75 89 TYR A O 1
ATOM 693 N N . TYR A 1 90 ? 18.412 5.578 -9.889 1.00 76.25 90 TYR A N 1
ATOM 694 C CA . TYR A 1 90 ? 17.190 5.700 -10.684 1.00 76.25 90 TYR A CA 1
ATOM 695 C C . TYR A 1 90 ? 17.282 4.958 -12.030 1.00 76.25 90 TYR A C 1
ATOM 697 O O . TYR A 1 90 ? 16.407 4.148 -12.354 1.00 76.25 90 TYR A O 1
ATOM 705 N N . SER A 1 91 ? 18.372 5.151 -12.779 1.00 78.12 91 SER A N 1
ATOM 706 C CA . SER A 1 91 ? 18.619 4.427 -14.034 1.00 78.12 91 SER A CA 1
ATOM 707 C C . SER A 1 91 ? 18.642 2.910 -13.828 1.00 78.12 91 SER A C 1
ATOM 709 O O . SER A 1 91 ? 18.056 2.159 -14.616 1.00 78.12 91 SER A O 1
ATOM 711 N N . ARG A 1 92 ? 19.254 2.429 -12.737 1.00 79.56 92 ARG A N 1
ATOM 712 C CA . ARG A 1 92 ? 19.339 0.993 -12.429 1.00 79.56 92 ARG A CA 1
ATOM 713 C C . ARG A 1 92 ? 17.968 0.373 -12.151 1.00 79.56 92 ARG A C 1
ATOM 715 O O . ARG A 1 92 ? 17.662 -0.692 -12.700 1.00 79.56 92 ARG A O 1
ATOM 722 N N . ILE A 1 93 ? 17.136 1.018 -11.331 1.00 78.19 93 ILE A N 1
ATOM 723 C CA . ILE A 1 93 ? 15.794 0.508 -11.004 1.00 78.19 93 ILE A CA 1
ATOM 724 C C . ILE A 1 93 ? 14.829 0.634 -12.189 1.00 78.19 93 ILE A C 1
ATOM 726 O O . ILE A 1 93 ? 14.092 -0.315 -12.461 1.00 78.19 93 ILE A O 1
ATOM 730 N N . GLY A 1 94 ? 14.895 1.727 -12.958 1.00 73.19 94 GLY A N 1
ATOM 731 C CA . GLY A 1 94 ? 14.095 1.914 -14.170 1.00 73.19 94 GLY A CA 1
ATOM 732 C C . GLY A 1 94 ? 14.404 0.846 -15.220 1.00 73.19 94 GLY A C 1
ATOM 733 O O . GLY A 1 94 ? 13.499 0.195 -15.744 1.00 73.19 94 GLY A O 1
ATOM 734 N N . LYS A 1 95 ? 15.694 0.551 -15.438 1.00 76.94 95 LYS A N 1
ATOM 735 C CA . LYS A 1 95 ? 16.143 -0.517 -16.345 1.00 76.94 95 LYS A CA 1
ATOM 736 C C . LYS A 1 95 ? 15.726 -1.912 -15.863 1.00 76.94 95 LYS A C 1
ATOM 738 O O . LYS A 1 95 ? 15.500 -2.796 -16.689 1.00 76.94 95 LYS A O 1
ATOM 743 N N . LYS A 1 96 ? 15.622 -2.143 -14.548 1.00 76.12 96 LYS A N 1
ATOM 744 C CA . LYS A 1 96 ? 15.130 -3.413 -13.980 1.00 76.12 96 LYS A CA 1
ATOM 745 C C . LYS A 1 96 ? 13.612 -3.558 -14.153 1.00 76.12 96 LYS A C 1
ATOM 747 O O . LYS A 1 96 ? 13.159 -4.626 -14.558 1.00 76.12 96 LYS A O 1
ATOM 752 N N . GLY A 1 97 ? 12.851 -2.486 -13.925 1.00 68.81 97 GLY A N 1
ATOM 753 C CA . GLY A 1 97 ? 11.400 -2.448 -14.140 1.00 68.81 97 GLY A CA 1
ATOM 754 C C . GLY A 1 97 ? 11.005 -2.597 -15.613 1.00 68.81 97 GLY A C 1
ATOM 755 O O . GLY A 1 97 ? 10.148 -3.413 -15.942 1.00 68.81 97 GLY A O 1
ATOM 756 N N . GLY A 1 98 ? 11.684 -1.890 -16.522 1.00 67.69 98 GLY A N 1
ATOM 757 C CA . GLY A 1 98 ? 11.441 -1.994 -17.966 1.00 67.69 98 GLY A CA 1
ATOM 758 C C . GLY A 1 98 ? 11.791 -3.370 -18.545 1.00 67.69 98 GLY A C 1
ATOM 759 O O . GLY A 1 98 ? 11.044 -3.917 -19.355 1.00 67.69 98 GLY A O 1
ATOM 760 N N . ARG A 1 99 ? 12.882 -3.995 -18.077 1.00 64.81 99 ARG A N 1
ATOM 761 C CA . ARG A 1 99 ? 13.261 -5.359 -18.496 1.00 64.81 99 ARG A CA 1
ATOM 762 C C . ARG A 1 99 ? 12.285 -6.439 -18.031 1.00 64.81 99 ARG A C 1
ATOM 764 O O . ARG A 1 99 ? 12.188 -7.473 -18.687 1.00 64.81 99 ARG A O 1
ATOM 771 N N . ALA A 1 100 ? 11.562 -6.223 -16.931 1.00 59.28 100 ALA A N 1
ATOM 772 C CA . ALA A 1 100 ? 10.508 -7.141 -16.504 1.00 59.28 100 ALA A CA 1
ATOM 773 C C . ALA A 1 100 ? 9.346 -7.182 -17.514 1.00 59.28 100 ALA A C 1
ATOM 775 O O . ALA A 1 100 ? 8.870 -8.268 -17.816 1.00 59.28 100 ALA A O 1
ATOM 776 N N . ARG A 1 101 ? 8.973 -6.036 -18.112 1.00 56.31 101 ARG A N 1
ATOM 777 C CA . ARG A 1 101 ? 7.976 -5.975 -19.201 1.00 56.31 101 ARG A CA 1
ATOM 778 C C . ARG A 1 101 ? 8.466 -6.598 -20.507 1.00 56.31 101 ARG A C 1
ATOM 780 O O . ARG A 1 101 ? 7.675 -7.211 -21.213 1.00 56.31 101 ARG A O 1
ATOM 787 N N . LYS A 1 102 ? 9.753 -6.435 -20.839 1.00 56.78 102 LYS A N 1
ATOM 788 C CA . LYS A 1 102 ? 10.302 -6.947 -22.106 1.00 56.78 102 LYS A CA 1
ATOM 789 C C . LYS A 1 102 ? 10.358 -8.481 -22.131 1.00 56.78 102 LYS A C 1
ATOM 791 O O . LYS A 1 102 ? 9.999 -9.070 -23.136 1.00 56.78 102 LYS A O 1
ATOM 796 N N . ARG A 1 103 ? 10.702 -9.127 -21.007 1.00 55.47 103 ARG A N 1
ATOM 797 C CA . ARG A 1 103 ? 10.709 -10.602 -20.902 1.00 55.47 103 ARG A CA 1
ATOM 798 C C . ARG A 1 103 ? 9.323 -11.242 -20.990 1.00 55.47 103 ARG A C 1
ATOM 800 O O . ARG A 1 103 ? 9.213 -12.342 -21.501 1.00 55.47 103 ARG A O 1
ATOM 807 N N . THR A 1 104 ? 8.267 -10.575 -20.525 1.00 53.53 104 THR A N 1
ATOM 808 C CA . THR A 1 104 ? 6.898 -11.104 -20.664 1.00 53.53 104 THR A CA 1
ATOM 809 C C . THR A 1 104 ? 6.314 -10.910 -22.064 1.00 53.53 104 THR A C 1
ATOM 811 O O . THR A 1 104 ? 5.346 -11.578 -22.390 1.00 53.53 104 THR A O 1
ATOM 814 N N . ALA A 1 105 ? 6.872 -10.003 -22.875 1.00 52.81 105 ALA A N 1
ATOM 815 C CA . ALA A 1 105 ? 6.460 -9.803 -24.268 1.00 52.81 105 ALA A CA 1
ATOM 816 C C . ALA A 1 105 ? 7.196 -10.732 -25.256 1.00 52.81 105 ALA A C 1
ATOM 818 O O . ALA A 1 105 ? 6.697 -10.960 -26.347 1.00 52.81 105 ALA A O 1
ATOM 819 N N . ASP A 1 106 ? 8.364 -11.251 -24.869 1.00 53.56 106 ASP A N 1
ATOM 820 C CA . ASP A 1 106 ? 9.232 -12.113 -25.691 1.00 53.56 106 ASP A CA 1
ATOM 821 C C . ASP A 1 106 ? 8.902 -13.612 -25.546 1.00 53.56 106 ASP A C 1
ATOM 823 O O . ASP A 1 106 ? 9.154 -14.402 -26.441 1.00 53.56 106 ASP A O 1
ATOM 827 N N . ASN A 1 107 ? 8.279 -14.013 -24.432 1.00 50.31 107 ASN A N 1
ATOM 828 C CA . ASN A 1 107 ? 7.992 -15.418 -24.110 1.00 50.31 107 ASN A CA 1
ATOM 829 C C . ASN A 1 107 ? 6.560 -15.856 -24.494 1.00 50.31 107 ASN A C 1
ATOM 831 O O . ASN A 1 107 ? 5.988 -16.735 -23.849 1.00 50.31 107 ASN A O 1
ATOM 835 N N . GLY A 1 108 ? 5.970 -15.173 -25.480 1.00 49.34 108 GLY A N 1
ATOM 836 C CA . GLY A 1 108 ? 4.629 -15.403 -26.023 1.00 49.34 108 GLY A CA 1
ATOM 837 C C . GLY A 1 108 ? 4.652 -15.664 -27.532 1.00 49.34 108 GLY A C 1
ATOM 838 O O . GLY A 1 108 ? 3.878 -15.041 -28.258 1.00 49.34 108 GLY A O 1
ATOM 839 N N . GLN A 1 109 ? 5.556 -16.542 -27.979 1.00 38.69 109 GLN A N 1
ATOM 840 C CA . GLN A 1 109 ? 5.499 -17.235 -29.271 1.00 38.69 109 GLN A CA 1
ATOM 841 C C . GLN A 1 109 ? 5.396 -18.737 -29.032 1.00 38.69 109 GLN A C 1
ATOM 843 O O . GLN A 1 109 ? 6.070 -19.217 -28.091 1.00 38.69 109 GLN A O 1
#

pLDDT: mean 81.53, std 14.09, range [37.53, 95.31]

Sequence (109 aa):
MTEQKGTMTVREAGRKGGSRVKELYGLEHYRQIGKKGGRTLAEERGREFFIAIGQKGGARLRDLHGPEHFAAIGRKGGEAMKAKYGPDYYSRIGKKGGRARKRTADNGQ

Secondary structure (DSSP, 8-state):
---------HHHHHHHHHHHHHHHHHHHHHHHHHHHHHHHHHHHHHHHHHHHHHHHHHHHHHHHHHHHHHHHHHHHHHHHHHHHHHHHHHHHHHHHHHHHHHHHHHS--